Protein AF-A0A357WWI1-F1 (afdb_monomer)

Structure (mmCIF, N/CA/C/O backbone):
data_AF-A0A357WWI1-F1
#
_entry.id   AF-A0A357WWI1-F1
#
loop_
_atom_site.group_PDB
_atom_site.id
_atom_site.type_symbol
_atom_site.label_atom_id
_atom_site.label_alt_id
_atom_site.label_comp_id
_atom_site.label_asym_id
_atom_site.label_entity_id
_atom_site.label_seq_id
_atom_site.pdbx_PDB_ins_code
_atom_site.Cartn_x
_atom_site.Cartn_y
_atom_site.Cartn_z
_atom_site.occupancy
_atom_site.B_iso_or_equiv
_atom_site.auth_seq_id
_atom_site.auth_comp_id
_atom_site.auth_asym_id
_atom_site.auth_atom_id
_atom_site.pdbx_PDB_model_num
ATOM 1 N N . SER A 1 1 ? 8.245 -12.274 -1.306 1.00 55.75 1 SER A N 1
ATOM 2 C CA . SER A 1 1 ? 9.672 -12.570 -1.054 1.00 55.75 1 SER A CA 1
ATOM 3 C C . SER A 1 1 ? 9.913 -13.365 0.232 1.00 55.75 1 SER A C 1
ATOM 5 O O . SER A 1 1 ? 10.847 -14.150 0.252 1.00 55.75 1 SER A O 1
ATOM 7 N N . GLY A 1 2 ? 9.158 -13.189 1.330 1.00 53.59 2 GLY A N 1
ATOM 8 C CA . GLY A 1 2 ? 9.492 -13.864 2.601 1.00 53.59 2 GLY A CA 1
ATOM 9 C C . GLY A 1 2 ? 10.888 -13.497 3.138 1.00 53.59 2 GLY A C 1
ATOM 10 O O . GLY A 1 2 ? 11.465 -14.262 3.903 1.00 53.59 2 GLY A O 1
ATOM 11 N N . GLY A 1 3 ? 11.451 -12.369 2.681 1.00 53.72 3 GLY A N 1
ATOM 12 C CA . GLY A 1 3 ? 12.831 -11.942 2.944 1.00 53.72 3 GLY A CA 1
ATOM 13 C C . GLY A 1 3 ? 13.898 -12.511 1.997 1.00 53.72 3 GLY A C 1
ATOM 14 O O . GLY A 1 3 ? 15.065 -12.172 2.149 1.00 53.72 3 GLY A O 1
ATOM 15 N N . TRP A 1 4 ? 13.532 -13.349 1.024 1.00 42.97 4 TRP A N 1
ATOM 16 C CA . TRP A 1 4 ? 14.470 -13.964 0.081 1.00 42.97 4 TRP A CA 1
ATOM 17 C C . TRP A 1 4 ? 14.538 -13.180 -1.235 1.00 42.97 4 TRP A C 1
ATOM 19 O O . TRP A 1 4 ? 13.503 -12.807 -1.794 1.00 42.97 4 TRP A O 1
ATOM 29 N N . GLY A 1 5 ? 15.758 -12.977 -1.740 1.00 60.72 5 GLY A N 1
ATOM 30 C CA . GLY A 1 5 ? 16.047 -12.249 -2.980 1.00 60.72 5 GLY A CA 1
ATOM 31 C C . GLY A 1 5 ? 16.585 -10.833 -2.750 1.00 60.72 5 GLY A C 1
ATOM 32 O O . GLY A 1 5 ? 16.698 -10.370 -1.619 1.00 60.72 5 GLY A O 1
ATOM 33 N N . ASN A 1 6 ? 16.918 -10.147 -3.844 1.00 73.44 6 ASN A N 1
ATOM 34 C CA . ASN A 1 6 ? 17.515 -8.808 -3.802 1.00 73.44 6 ASN A CA 1
ATOM 35 C C . ASN A 1 6 ? 16.482 -7.669 -3.691 1.00 73.44 6 ASN A C 1
ATOM 37 O O . ASN A 1 6 ? 16.858 -6.530 -3.434 1.00 73.44 6 ASN A O 1
ATOM 41 N N . ASP A 1 7 ? 15.189 -7.983 -3.832 1.00 72.25 7 ASP A N 1
ATOM 42 C CA . ASP A 1 7 ? 14.070 -7.060 -3.614 1.00 72.25 7 ASP A CA 1
ATOM 43 C C . ASP A 1 7 ? 13.162 -7.557 -2.467 1.00 72.25 7 ASP A C 1
ATOM 45 O O . ASP A 1 7 ? 12.038 -8.027 -2.704 1.00 72.25 7 ASP A O 1
ATOM 49 N N . PRO A 1 8 ? 13.648 -7.531 -1.209 1.00 77.56 8 PRO A N 1
ATOM 50 C CA . PRO A 1 8 ? 12.918 -8.038 -0.050 1.00 77.56 8 PRO A CA 1
ATOM 51 C C . PRO A 1 8 ? 11.570 -7.344 0.167 1.00 77.56 8 PRO A C 1
ATOM 53 O O . PRO A 1 8 ? 10.622 -8.026 0.560 1.00 77.56 8 PRO A O 1
ATOM 56 N N . MET A 1 9 ? 11.452 -6.047 -0.131 1.00 80.00 9 MET A N 1
ATOM 57 C CA . MET A 1 9 ? 10.195 -5.296 -0.009 1.00 80.00 9 MET A CA 1
ATOM 58 C C . MET A 1 9 ? 9.284 -5.418 -1.240 1.00 80.00 9 MET A C 1
ATOM 60 O O . MET A 1 9 ? 8.164 -4.922 -1.195 1.00 80.00 9 MET A O 1
ATOM 64 N N . GLN A 1 10 ? 9.730 -6.078 -2.320 1.00 81.19 10 GLN A N 1
ATOM 65 C CA . GLN A 1 10 ? 9.027 -6.099 -3.616 1.00 81.19 10 GLN A CA 1
ATOM 66 C C . GLN A 1 10 ? 8.703 -4.675 -4.109 1.00 81.19 10 GLN A C 1
ATOM 68 O O . GLN A 1 10 ? 7.617 -4.386 -4.604 1.00 81.19 10 GLN A O 1
ATOM 73 N N . ALA A 1 11 ? 9.659 -3.763 -3.926 1.00 82.75 11 ALA A N 1
ATOM 74 C CA . ALA A 1 11 ? 9.511 -2.340 -4.193 1.00 82.75 11 ALA A CA 1
ATOM 75 C C . ALA A 1 11 ? 9.847 -1.962 -5.645 1.00 82.75 11 ALA A C 1
ATOM 77 O O . ALA A 1 11 ? 9.711 -0.796 -6.010 1.00 82.75 11 ALA A O 1
ATOM 78 N N . SER A 1 12 ? 10.269 -2.917 -6.482 1.00 79.81 12 SER A N 1
ATOM 79 C CA . SER A 1 12 ? 10.672 -2.646 -7.871 1.00 79.81 12 SER A CA 1
ATOM 80 C C . SER A 1 12 ? 9.594 -1.909 -8.666 1.00 79.81 12 SER A C 1
ATOM 82 O O . SER A 1 12 ? 9.881 -0.936 -9.358 1.00 79.81 12 SER A O 1
ATOM 84 N N . GLU A 1 13 ? 8.340 -2.328 -8.528 1.00 79.12 13 GLU A N 1
ATOM 85 C CA . GLU A 1 13 ? 7.201 -1.777 -9.274 1.00 79.12 13 GLU A CA 1
ATOM 86 C C . GLU A 1 13 ? 6.639 -0.489 -8.648 1.00 79.12 13 GLU A C 1
ATOM 88 O O . GLU A 1 13 ? 5.742 0.146 -9.201 1.00 79.12 13 GLU A O 1
ATOM 93 N N . CYS A 1 14 ? 7.173 -0.066 -7.499 1.00 80.75 14 CYS A N 1
ATOM 94 C CA . CYS A 1 14 ? 6.751 1.158 -6.837 1.00 80.75 14 CYS A CA 1
ATOM 95 C C . CYS A 1 14 ? 7.253 2.401 -7.590 1.00 80.75 14 CYS A C 1
ATOM 97 O O . CYS A 1 14 ? 8.402 2.459 -8.020 1.00 80.75 14 CYS A O 1
ATOM 99 N N . GLY A 1 15 ? 6.431 3.455 -7.653 1.00 80.56 15 GLY A N 1
ATOM 100 C CA . GLY A 1 15 ? 6.794 4.730 -8.287 1.00 80.56 15 GLY A CA 1
ATOM 101 C C . GLY A 1 15 ? 7.945 5.497 -7.616 1.00 80.56 15 GLY A C 1
ATOM 102 O O . GLY A 1 15 ? 8.433 6.467 -8.188 1.00 80.56 15 GLY A O 1
ATOM 103 N N . TYR A 1 16 ? 8.387 5.080 -6.423 1.00 84.56 16 TYR A N 1
ATOM 104 C CA . TYR A 1 16 ? 9.568 5.635 -5.748 1.00 84.56 16 TYR A CA 1
ATOM 105 C C . TYR A 1 16 ? 10.878 4.934 -6.141 1.00 84.56 16 TYR A C 1
ATOM 107 O O . TYR A 1 16 ? 11.953 5.446 -5.831 1.00 84.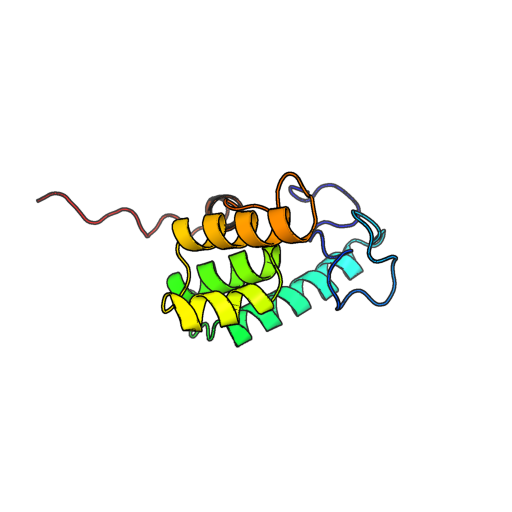56 16 TYR A O 1
ATOM 115 N N . ASN A 1 17 ? 10.812 3.795 -6.843 1.00 88.25 17 ASN A N 1
ATOM 116 C CA . ASN A 1 17 ? 11.989 3.200 -7.460 1.00 88.25 17 ASN A CA 1
ATOM 117 C C . ASN A 1 17 ? 12.382 4.027 -8.693 1.00 88.25 17 ASN A C 1
ATOM 119 O O . ASN A 1 17 ? 11.696 4.014 -9.714 1.00 88.25 17 ASN A O 1
ATOM 123 N N . THR A 1 18 ? 13.496 4.741 -8.571 1.00 89.69 18 THR A N 1
ATOM 124 C CA . THR A 1 18 ? 14.076 5.609 -9.605 1.00 89.69 18 THR A CA 1
ATOM 125 C C . THR A 1 18 ? 15.433 5.115 -10.102 1.00 89.69 18 THR A C 1
ATOM 127 O O . THR A 1 18 ? 15.992 5.706 -11.024 1.00 89.69 18 THR A O 1
ATOM 130 N N . GLN A 1 19 ? 15.978 4.058 -9.490 1.00 87.56 19 GLN A N 1
ATOM 131 C CA . GLN A 1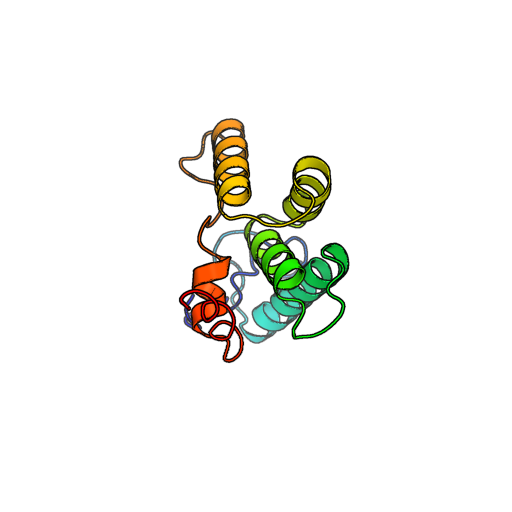 19 ? 17.326 3.557 -9.776 1.00 87.56 19 GLN A CA 1
ATOM 132 C C . GLN A 1 19 ? 17.332 2.247 -10.569 1.00 87.56 19 GLN A C 1
ATOM 134 O O . GLN A 1 19 ? 18.278 1.995 -11.311 1.00 87.56 19 GLN A O 1
ATOM 139 N N . TYR A 1 20 ? 16.285 1.430 -10.446 1.00 89.06 20 TYR A N 1
ATOM 140 C CA . TYR A 1 20 ? 16.184 0.118 -11.087 1.00 89.06 20 TYR A CA 1
ATOM 141 C C . TYR A 1 20 ? 14.959 0.040 -12.005 1.00 89.06 20 TYR A C 1
ATOM 143 O O . TYR A 1 20 ? 14.013 0.807 -11.820 1.00 89.06 20 TYR A O 1
ATOM 151 N N . PRO A 1 21 ? 14.914 -0.899 -12.969 1.00 87.88 21 PRO A N 1
ATOM 152 C CA . PRO A 1 21 ? 13.728 -1.109 -13.793 1.00 87.88 21 PRO A CA 1
ATOM 153 C C . PRO A 1 21 ? 12.473 -1.349 -12.946 1.00 87.88 21 PRO A C 1
ATOM 155 O O . PRO A 1 21 ? 12.494 -2.153 -12.012 1.00 87.88 21 PRO A O 1
ATOM 158 N N . ASN A 1 22 ? 11.364 -0.697 -13.303 1.00 84.19 22 ASN A N 1
ATOM 159 C CA . ASN A 1 22 ? 10.062 -0.908 -12.664 1.00 84.19 22 ASN A CA 1
ATOM 160 C C . ASN A 1 22 ? 9.373 -2.179 -13.180 1.00 84.19 22 ASN A C 1
ATOM 162 O O . ASN A 1 22 ? 8.240 -2.153 -13.654 1.00 84.19 22 ASN A O 1
ATOM 166 N N . THR A 1 23 ? 10.095 -3.292 -13.134 1.00 83.62 23 THR A N 1
ATOM 167 C CA . THR A 1 23 ? 9.608 -4.627 -13.480 1.00 83.62 23 THR A CA 1
ATOM 168 C C . THR A 1 23 ? 9.708 -5.529 -12.255 1.00 83.62 23 THR A C 1
ATOM 170 O O . THR A 1 23 ? 10.557 -5.271 -11.398 1.00 83.62 23 THR A O 1
ATOM 173 N N . PRO A 1 24 ? 8.913 -6.608 -12.168 1.00 81.12 24 PRO A N 1
ATOM 174 C CA . PRO A 1 24 ? 9.001 -7.550 -11.055 1.00 81.12 24 PRO A CA 1
ATOM 175 C C . PRO A 1 24 ? 10.449 -7.995 -10.784 1.00 81.12 24 PRO A C 1
ATOM 177 O O . PRO A 1 24 ? 11.137 -8.459 -11.694 1.00 81.12 24 PRO A O 1
ATOM 180 N N . ASN A 1 25 ? 10.908 -7.853 -9.534 1.00 81.06 25 ASN A N 1
ATOM 181 C CA . ASN A 1 25 ? 12.283 -8.140 -9.082 1.00 81.06 25 ASN A CA 1
ATOM 182 C C . ASN A 1 25 ? 13.403 -7.371 -9.825 1.00 81.06 25 ASN A C 1
ATOM 184 O O . ASN A 1 25 ? 14.517 -7.877 -9.958 1.00 81.06 25 ASN A O 1
ATOM 188 N N . GLY A 1 26 ? 13.120 -6.163 -10.320 1.00 82.62 26 GLY A N 1
ATOM 189 C CA . GLY A 1 26 ? 14.099 -5.298 -10.985 1.00 82.62 26 GLY A CA 1
ATOM 190 C C . GLY A 1 26 ? 15.169 -4.711 -10.054 1.00 82.62 26 GLY A C 1
ATOM 191 O O . GLY A 1 26 ? 16.284 -4.453 -10.508 1.00 82.62 26 GLY A O 1
ATOM 192 N N . ILE A 1 27 ? 14.867 -4.523 -8.764 1.00 86.19 27 ILE A N 1
ATOM 193 C CA . ILE A 1 27 ? 15.836 -4.070 -7.758 1.00 86.19 27 ILE A CA 1
ATOM 194 C C . ILE A 1 27 ? 16.794 -5.214 -7.408 1.00 86.19 27 ILE A C 1
ATOM 196 O O . ILE A 1 27 ? 16.385 -6.272 -6.928 1.00 86.19 27 ILE A O 1
ATOM 200 N N . THR A 1 28 ? 18.091 -4.978 -7.610 1.00 88.06 28 THR A N 1
ATOM 201 C CA . THR A 1 28 ? 19.156 -5.933 -7.261 1.00 88.06 28 THR A CA 1
ATOM 202 C C . THR A 1 28 ? 19.929 -5.559 -5.995 1.00 88.06 28 THR A C 1
ATOM 204 O O . THR A 1 28 ? 20.835 -6.291 -5.607 1.00 88.06 28 THR A O 1
ATOM 207 N N . ASP A 1 29 ? 19.570 -4.449 -5.354 1.00 88.19 29 ASP A N 1
ATOM 208 C CA . ASP A 1 29 ? 20.150 -3.973 -4.100 1.00 88.19 29 ASP A CA 1
ATOM 209 C C . ASP A 1 29 ? 19.105 -4.034 -2.981 1.00 88.19 29 ASP A C 1
ATOM 211 O O . ASP A 1 29 ? 18.102 -3.313 -2.982 1.00 88.19 29 ASP A O 1
ATOM 215 N N . SER A 1 30 ? 19.367 -4.897 -2.002 1.00 86.69 30 SER A N 1
ATOM 216 C CA . SER A 1 30 ? 18.476 -5.114 -0.870 1.00 86.69 30 SER A CA 1
ATOM 217 C C . SER A 1 30 ? 18.330 -3.890 0.033 1.00 86.69 30 SER A C 1
ATOM 219 O O . SER A 1 30 ? 17.243 -3.667 0.560 1.00 86.69 30 SER A O 1
ATOM 221 N N . GLU A 1 31 ? 19.385 -3.092 0.223 1.00 86.56 31 GLU A N 1
ATOM 222 C CA . GLU A 1 31 ? 19.316 -1.881 1.049 1.00 86.56 31 GLU A CA 1
ATOM 223 C C . GLU A 1 31 ? 18.463 -0.819 0.351 1.00 86.56 31 GLU A C 1
ATOM 225 O O . GLU A 1 31 ? 17.579 -0.213 0.962 1.00 86.56 31 GLU A O 1
ATOM 230 N N . TYR A 1 32 ? 18.643 -0.672 -0.963 1.00 88.38 32 TYR A N 1
ATOM 231 C CA . TYR A 1 32 ? 17.786 0.187 -1.771 1.00 88.38 32 TYR A CA 1
ATOM 232 C C . TYR A 1 32 ? 16.315 -0.260 -1.741 1.00 88.38 32 TYR A C 1
ATOM 234 O O . TYR A 1 32 ? 15.431 0.569 -1.519 1.00 88.38 32 TYR A O 1
ATOM 242 N N . SER A 1 33 ? 16.039 -1.563 -1.889 1.00 87.00 33 SER A N 1
ATOM 243 C CA . SER A 1 33 ? 14.682 -2.124 -1.770 1.00 87.00 33 SER A CA 1
ATOM 244 C C . SER A 1 33 ? 14.038 -1.781 -0.423 1.00 87.00 33 SER A C 1
ATOM 246 O O . SER A 1 33 ? 12.883 -1.351 -0.383 1.00 87.00 33 SER A O 1
ATOM 248 N N . VAL A 1 34 ? 14.788 -1.904 0.679 1.00 86.31 34 VAL A N 1
ATOM 249 C CA . VAL A 1 34 ? 14.309 -1.530 2.017 1.00 86.31 34 VAL A CA 1
ATOM 250 C C . VAL A 1 34 ? 13.995 -0.038 2.086 1.00 86.31 34 VAL A C 1
ATOM 252 O O . VAL A 1 34 ? 12.903 0.324 2.517 1.00 86.31 34 VAL A O 1
ATOM 255 N N . ASN A 1 35 ? 14.892 0.827 1.613 1.00 88.81 35 ASN A N 1
ATOM 256 C CA . ASN A 1 35 ? 14.700 2.277 1.660 1.00 88.81 35 ASN A CA 1
ATOM 257 C C . ASN A 1 35 ? 13.467 2.727 0.861 1.00 88.81 35 ASN A C 1
ATOM 259 O O . ASN A 1 35 ? 12.608 3.438 1.389 1.00 88.81 35 ASN A O 1
ATOM 263 N N . VAL A 1 36 ? 13.335 2.264 -0.386 1.00 89.62 36 VAL A N 1
ATOM 264 C CA . VAL A 1 36 ? 12.177 2.574 -1.240 1.00 89.62 36 VAL A CA 1
ATOM 265 C C . VAL A 1 36 ? 10.899 1.975 -0.660 1.00 89.62 36 VAL A C 1
ATOM 267 O O . VAL A 1 36 ? 9.858 2.635 -0.615 1.00 89.62 36 VAL A O 1
ATOM 270 N N . GLY A 1 37 ? 10.966 0.736 -0.173 1.00 89.44 37 GLY A N 1
ATOM 271 C CA . GLY A 1 37 ? 9.833 0.063 0.444 1.00 89.44 37 GLY A CA 1
ATOM 272 C C . GLY A 1 37 ? 9.325 0.797 1.686 1.00 89.44 37 GLY A C 1
ATOM 273 O O . GLY A 1 37 ? 8.120 1.003 1.819 1.00 89.44 37 GLY A O 1
ATOM 274 N N . VAL A 1 38 ? 10.220 1.242 2.570 1.00 90.38 38 VAL A N 1
ATOM 275 C CA . VAL A 1 38 ? 9.868 2.020 3.768 1.00 90.38 38 VAL A CA 1
ATOM 276 C C . VAL A 1 38 ? 9.278 3.375 3.387 1.00 90.38 38 VAL A C 1
ATOM 278 O O . VAL A 1 38 ? 8.267 3.771 3.965 1.00 90.38 38 VAL A O 1
ATOM 281 N N . GLN A 1 39 ? 9.842 4.059 2.388 1.00 91.88 39 GLN A N 1
ATOM 282 C CA . GLN A 1 39 ? 9.281 5.311 1.881 1.00 91.88 39 GLN A CA 1
ATOM 283 C C . GLN A 1 39 ? 7.848 5.115 1.369 1.00 91.88 39 GLN A C 1
ATOM 285 O O . GLN A 1 39 ? 6.950 5.866 1.752 1.00 91.88 39 GLN A O 1
ATOM 290 N N . ASN A 1 40 ? 7.609 4.089 0.550 1.00 91.38 40 ASN A N 1
ATOM 291 C CA . ASN A 1 40 ? 6.274 3.800 0.031 1.00 91.38 40 ASN A CA 1
ATOM 292 C C . ASN A 1 40 ? 5.282 3.462 1.155 1.00 91.38 40 ASN A C 1
ATOM 294 O O . ASN A 1 40 ? 4.159 3.969 1.172 1.00 91.38 40 ASN A O 1
ATOM 298 N N . LEU A 1 41 ? 5.704 2.656 2.135 1.00 92.38 41 LEU A N 1
ATOM 299 C CA . LEU A 1 41 ? 4.876 2.324 3.294 1.00 92.38 41 LEU A CA 1
ATOM 300 C C . LEU A 1 41 ? 4.543 3.567 4.128 1.00 92.38 41 LEU A C 1
ATOM 302 O O . LEU A 1 41 ? 3.391 3.739 4.516 1.00 92.38 41 LEU A O 1
ATOM 306 N N . ALA A 1 42 ? 5.509 4.459 4.362 1.00 92.81 42 ALA A N 1
ATOM 307 C CA . ALA A 1 42 ? 5.283 5.706 5.090 1.00 92.81 42 ALA A CA 1
ATOM 308 C C . ALA A 1 42 ? 4.233 6.593 4.401 1.00 92.81 42 ALA A C 1
ATOM 310 O O . ALA A 1 42 ? 3.359 7.154 5.065 1.00 92.81 42 ALA A O 1
ATOM 311 N N . VAL A 1 43 ? 4.265 6.666 3.068 1.00 94.06 43 VAL A N 1
ATOM 312 C CA . VAL A 1 43 ? 3.254 7.389 2.285 1.00 94.06 43 VAL A CA 1
ATOM 313 C C . VAL A 1 43 ? 1.880 6.735 2.426 1.00 94.06 43 VAL A C 1
ATOM 315 O O . VAL A 1 43 ? 0.898 7.441 2.652 1.00 94.06 43 VAL A O 1
ATOM 318 N N . CYS A 1 44 ? 1.800 5.403 2.363 1.00 94.88 44 CYS A N 1
ATOM 319 C CA . CYS A 1 44 ? 0.542 4.677 2.555 1.00 94.88 44 CYS A CA 1
ATOM 320 C C . CYS A 1 44 ? -0.047 4.913 3.957 1.00 94.88 44 CYS A C 1
ATOM 322 O O . CYS A 1 44 ? -1.242 5.169 4.086 1.00 94.88 44 CYS A O 1
ATOM 324 N N . LEU A 1 45 ? 0.785 4.865 5.005 1.00 95.38 45 LEU A N 1
ATOM 325 C CA . LEU A 1 45 ? 0.374 5.119 6.392 1.00 95.38 45 LEU A CA 1
ATOM 326 C C . LEU A 1 45 ? -0.157 6.546 6.572 1.00 95.38 45 LEU A C 1
ATOM 328 O O . LEU A 1 45 ? -1.186 6.744 7.216 1.00 95.38 45 LEU A O 1
ATOM 332 N N . SER A 1 46 ? 0.512 7.530 5.964 1.00 95.69 46 SER A N 1
ATOM 333 C CA . SER A 1 46 ? 0.066 8.924 5.986 1.00 95.69 46 SER A CA 1
ATOM 334 C C . SER A 1 46 ? -1.251 9.116 5.228 1.00 95.69 46 SER A C 1
ATOM 336 O O . SER A 1 46 ? -2.159 9.755 5.753 1.00 95.69 46 SER A O 1
ATOM 338 N N . ALA A 1 47 ? -1.396 8.527 4.038 1.00 95.38 47 ALA A N 1
ATOM 339 C CA . ALA A 1 47 ? -2.617 8.618 3.233 1.00 95.38 47 ALA A CA 1
ATOM 340 C C . ALA A 1 47 ? -3.822 7.919 3.889 1.00 95.38 47 ALA A C 1
ATOM 342 O O . ALA A 1 47 ? -4.965 8.361 3.741 1.00 95.38 47 ALA A O 1
ATOM 343 N N . ALA A 1 48 ? -3.569 6.835 4.624 1.00 96.38 48 ALA A N 1
ATOM 344 C CA . ALA A 1 48 ? -4.570 6.145 5.428 1.00 96.38 48 ALA A CA 1
ATOM 345 C C . ALA A 1 48 ? -4.872 6.854 6.759 1.00 96.38 48 ALA A C 1
ATOM 347 O O . ALA A 1 48 ? -5.768 6.415 7.465 1.00 96.38 48 ALA A O 1
ATOM 348 N N . GLU A 1 49 ? -4.166 7.944 7.089 1.00 96.69 49 GLU A N 1
ATOM 349 C CA . GLU A 1 49 ? -4.341 8.719 8.326 1.00 96.69 49 GLU A CA 1
ATOM 350 C C . GLU A 1 49 ? -4.147 7.883 9.603 1.00 96.69 49 GLU A C 1
ATOM 352 O O . GLU A 1 49 ? -4.827 8.102 10.604 1.00 96.69 49 GLU A O 1
ATOM 357 N N . VAL A 1 50 ? -3.189 6.948 9.594 1.00 96.06 50 VAL A N 1
ATOM 358 C CA . VAL A 1 50 ? -2.853 6.139 10.778 1.00 96.06 50 VAL A CA 1
ATOM 359 C C . VAL A 1 50 ? -2.409 7.044 11.923 1.00 96.06 50 VAL A C 1
ATOM 361 O O . VAL A 1 50 ? -1.421 7.767 11.806 1.00 96.06 50 VAL A O 1
ATOM 364 N N . GLN A 1 51 ? -3.119 6.985 13.049 1.00 92.50 51 GLN A N 1
ATOM 365 C CA . GLN A 1 51 ? -2.853 7.880 14.180 1.00 92.50 51 GLN A CA 1
ATOM 366 C C . GLN A 1 51 ? -1.790 7.3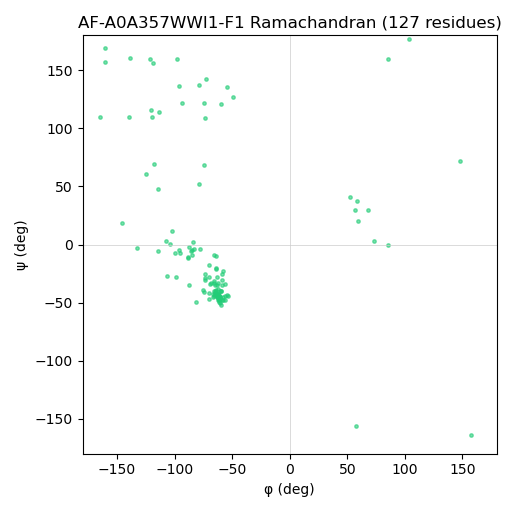39 15.136 1.00 92.50 51 GLN A C 1
ATOM 368 O O . GLN A 1 51 ? -1.045 8.101 15.751 1.00 92.50 51 GLN A O 1
ATOM 373 N N . ASN A 1 52 ? -1.742 6.021 15.317 1.00 91.12 52 ASN A N 1
ATOM 374 C CA . ASN A 1 52 ? -0.848 5.372 16.268 1.00 91.12 52 ASN A CA 1
ATOM 375 C C . ASN A 1 52 ? -0.655 3.880 15.920 1.00 91.12 52 ASN A C 1
ATOM 377 O O . ASN A 1 52 ? -1.395 3.340 15.100 1.00 91.12 52 ASN A O 1
ATOM 381 N N . PRO A 1 53 ? 0.307 3.180 16.551 1.00 86.12 53 PRO A N 1
ATOM 382 C CA . PRO A 1 53 ? 0.621 1.785 16.221 1.00 86.12 53 PRO A CA 1
ATOM 383 C C . PRO A 1 53 ? -0.478 0.754 16.525 1.00 86.12 53 PRO A C 1
ATOM 385 O O . PRO A 1 53 ? -0.320 -0.404 16.148 1.00 86.12 53 PRO A O 1
ATOM 388 N N . VAL A 1 54 ? -1.559 1.135 17.218 1.00 87.12 54 VAL A N 1
ATOM 389 C CA . VAL A 1 54 ? -2.697 0.245 17.514 1.00 87.12 54 VAL A CA 1
ATOM 390 C C . VAL A 1 54 ? -3.950 0.587 16.701 1.00 87.12 54 VAL A C 1
ATOM 392 O O . VAL A 1 54 ? -4.974 -0.076 16.852 1.00 87.12 54 VAL A O 1
ATOM 395 N N . ASP A 1 55 ? -3.866 1.574 15.805 1.00 93.00 55 ASP A N 1
ATOM 396 C CA . ASP A 1 55 ? -4.908 1.949 14.845 1.00 93.00 55 ASP A CA 1
ATOM 397 C C . ASP A 1 55 ? -4.985 0.920 13.705 1.00 93.00 55 ASP A C 1
ATOM 399 O O . ASP A 1 55 ? -4.590 1.148 12.559 1.00 93.00 55 ASP A O 1
ATOM 403 N N . MET A 1 56 ? -5.433 -0.285 14.060 1.00 91.38 56 MET A N 1
ATOM 404 C CA . MET A 1 56 ? -5.394 -1.440 13.171 1.00 91.38 56 MET A CA 1
ATOM 405 C C . MET A 1 56 ? -6.259 -1.262 11.926 1.00 91.38 56 MET A C 1
ATOM 407 O O . MET A 1 56 ? -5.940 -1.854 10.898 1.00 91.38 56 MET A O 1
ATOM 411 N N . ASP A 1 57 ? -7.324 -0.468 11.981 1.00 94.12 57 ASP A N 1
ATOM 412 C CA . ASP A 1 57 ? -8.209 -0.268 10.834 1.00 94.12 57 ASP A CA 1
ATOM 413 C C . ASP A 1 57 ? -7.514 0.550 9.740 1.00 94.12 57 ASP A C 1
ATOM 415 O O . ASP A 1 57 ? -7.459 0.114 8.583 1.00 94.12 57 ASP A O 1
ATOM 419 N N . ASN A 1 58 ? -6.861 1.656 10.109 1.00 96.31 58 ASN A N 1
ATOM 420 C CA . ASN A 1 58 ? -6.084 2.452 9.159 1.00 96.31 58 ASN A CA 1
ATOM 421 C C . ASN A 1 58 ? -4.767 1.764 8.770 1.00 96.31 58 ASN A C 1
ATOM 423 O O . ASN A 1 58 ? -4.326 1.886 7.626 1.00 96.31 58 ASN A O 1
ATOM 427 N N . ILE A 1 59 ? -4.156 0.974 9.663 1.00 95.38 59 ILE A N 1
ATOM 428 C CA . ILE A 1 59 ? -2.977 0.161 9.317 1.00 95.38 59 ILE A CA 1
ATOM 429 C C . ILE A 1 59 ? -3.336 -0.865 8.236 1.00 95.38 59 ILE A C 1
ATOM 431 O O . ILE A 1 59 ? -2.611 -0.986 7.251 1.00 95.38 59 ILE A O 1
ATOM 435 N N . LYS A 1 60 ? -4.464 -1.579 8.358 1.00 95.62 60 LYS A N 1
ATOM 436 C CA . LYS A 1 60 ? -4.918 -2.527 7.322 1.00 95.62 60 LYS A CA 1
ATOM 437 C C . LYS A 1 60 ? -5.172 -1.819 5.987 1.00 95.62 60 LYS A C 1
ATOM 439 O O . LYS A 1 60 ? -4.789 -2.340 4.941 1.00 95.62 60 LYS A O 1
ATOM 444 N N . LEU A 1 61 ? -5.755 -0.619 6.022 1.00 97.12 61 LEU A N 1
ATOM 445 C CA . LEU A 1 61 ? -5.950 0.214 4.835 1.00 97.12 61 LEU A CA 1
ATOM 446 C C . LEU A 1 61 ? -4.625 0.602 4.170 1.00 97.12 61 LEU A C 1
ATOM 448 O O . LEU A 1 61 ? -4.487 0.433 2.959 1.00 97.12 61 LEU A O 1
ATOM 452 N N . ALA A 1 62 ? -3.647 1.062 4.949 1.00 96.19 62 ALA A N 1
ATOM 453 C CA . ALA A 1 62 ? -2.315 1.394 4.454 1.00 96.19 62 ALA A CA 1
ATOM 454 C C . ALA A 1 62 ? -1.606 0.176 3.851 1.00 96.19 62 ALA A C 1
ATOM 456 O O . ALA A 1 62 ? -1.016 0.277 2.779 1.00 96.19 62 ALA A O 1
ATOM 457 N N . LEU A 1 63 ? -1.691 -0.986 4.505 1.00 95.00 63 LEU A N 1
ATOM 458 C CA . LEU A 1 63 ? -1.084 -2.225 4.018 1.00 95.00 63 LEU A CA 1
ATOM 459 C C . LEU A 1 63 ? -1.687 -2.665 2.684 1.00 95.00 63 LEU A C 1
ATOM 461 O O . LEU A 1 63 ? -0.948 -2.989 1.758 1.00 95.00 63 LEU A O 1
ATOM 465 N N . GLN A 1 64 ? -3.012 -2.637 2.543 1.00 95.94 64 GLN A N 1
ATOM 466 C CA . GLN A 1 64 ? -3.625 -2.967 1.258 1.00 95.94 64 GLN A CA 1
ATOM 467 C C . GLN A 1 64 ? -3.328 -1.895 0.194 1.00 95.94 64 GLN A C 1
ATOM 469 O O . GLN A 1 64 ? -3.131 -2.221 -0.974 1.00 95.94 64 GLN A O 1
ATOM 474 N N . GLY A 1 65 ? -3.217 -0.626 0.596 1.00 94.56 65 GLY A N 1
ATOM 475 C CA . GLY A 1 65 ? -2.742 0.463 -0.258 1.00 94.56 65 GLY A CA 1
ATOM 476 C C . GLY A 1 65 ? -1.299 0.282 -0.730 1.00 94.56 65 GLY A C 1
ATOM 477 O O . GLY A 1 65 ? -0.989 0.617 -1.865 1.00 94.56 65 GLY A O 1
ATOM 478 N N . TYR A 1 66 ? -0.431 -0.324 0.078 1.00 92.38 66 TYR A N 1
ATOM 479 C CA . TYR A 1 66 ? 0.917 -0.695 -0.351 1.00 92.38 66 TYR A CA 1
ATOM 480 C C . TYR A 1 66 ? 0.881 -1.744 -1.470 1.00 92.38 66 TYR A C 1
ATOM 482 O O . TYR A 1 66 ? 1.652 -1.659 -2.420 1.00 92.38 66 TYR A O 1
ATOM 490 N N . ASN A 1 67 ? -0.040 -2.708 -1.376 1.00 92.19 67 ASN A N 1
ATOM 491 C CA . ASN A 1 67 ? -0.191 -3.786 -2.352 1.00 92.19 67 ASN A CA 1
ATOM 492 C C . ASN A 1 67 ? -0.833 -3.341 -3.678 1.00 92.19 67 ASN A C 1
ATOM 494 O O . ASN A 1 67 ? -0.403 -3.776 -4.741 1.00 92.19 67 ASN A O 1
ATOM 498 N N . TYR A 1 68 ? -1.856 -2.487 -3.623 1.00 91.12 68 TYR A N 1
ATOM 499 C CA . TYR A 1 68 ? -2.598 -2.020 -4.804 1.00 91.12 68 TYR A CA 1
ATOM 500 C C . TYR A 1 68 ? -2.183 -0.633 -5.306 1.00 91.12 68 TYR A C 1
ATOM 502 O O . TYR A 1 68 ? -2.657 -0.180 -6.345 1.00 91.12 68 TYR A O 1
ATOM 510 N N . GLY A 1 69 ? -1.333 0.067 -4.561 1.00 89.69 69 GLY A N 1
ATOM 511 C CA . GLY A 1 69 ? -1.037 1.481 -4.754 1.00 89.69 69 GLY A CA 1
ATOM 512 C C . GLY A 1 69 ? -2.032 2.416 -4.051 1.00 89.69 69 GLY A C 1
ATOM 513 O O . GLY A 1 69 ? -3.179 2.071 -3.750 1.00 89.69 69 GLY A O 1
ATOM 514 N N . ASN A 1 70 ? -1.598 3.663 -3.833 1.00 87.38 70 ASN A N 1
ATOM 515 C CA . ASN A 1 70 ? -2.337 4.680 -3.067 1.00 87.38 70 ASN A CA 1
ATOM 516 C C . ASN A 1 70 ? -3.743 4.999 -3.604 1.00 87.38 70 ASN A C 1
ATOM 518 O O . ASN A 1 70 ? -4.596 5.447 -2.839 1.0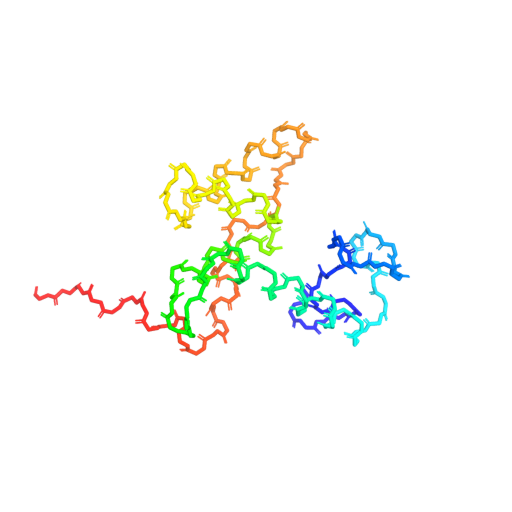0 87.38 70 ASN A O 1
ATOM 522 N N . GLY A 1 71 ? -4.018 4.747 -4.890 1.00 91.19 71 GLY A N 1
ATOM 523 C CA . GLY A 1 71 ? -5.355 4.935 -5.466 1.00 91.19 71 GLY A CA 1
ATOM 524 C C . GLY A 1 71 ? -6.432 4.100 -4.764 1.00 91.19 71 GLY A C 1
ATOM 525 O O . GLY A 1 71 ? -7.573 4.549 -4.638 1.00 91.19 71 GLY A O 1
ATOM 526 N N . TYR A 1 72 ? -6.061 2.930 -4.234 1.00 96.06 72 TYR A N 1
ATOM 527 C CA . TYR A 1 72 ? -6.950 2.108 -3.419 1.00 96.06 72 TYR A CA 1
ATOM 528 C C . TYR A 1 72 ? -7.359 2.802 -2.115 1.00 96.06 72 TYR A C 1
ATOM 530 O O . TYR A 1 72 ? -8.525 2.736 -1.740 1.00 96.06 72 TYR A O 1
ATOM 538 N N . ILE A 1 73 ? -6.433 3.496 -1.441 1.00 96.44 73 ILE A N 1
ATOM 539 C CA . ILE A 1 73 ? -6.694 4.143 -0.145 1.00 96.44 73 ILE A CA 1
ATOM 540 C C . ILE A 1 73 ? -7.817 5.171 -0.293 1.00 96.44 73 ILE A C 1
ATOM 542 O O . ILE A 1 73 ? -8.816 5.116 0.426 1.00 96.44 73 ILE A O 1
ATOM 546 N N . SER A 1 74 ? -7.690 6.074 -1.268 1.00 96.00 74 SER A N 1
ATOM 547 C CA . SER A 1 74 ? -8.718 7.080 -1.547 1.00 96.00 74 SER A CA 1
ATOM 548 C C . SER A 1 74 ? -10.040 6.433 -1.960 1.00 96.00 74 SER A C 1
ATOM 550 O O . SER A 1 74 ? -11.091 6.804 -1.443 1.00 96.00 74 SER A O 1
ATOM 552 N N . TRP A 1 75 ? -9.996 5.431 -2.844 1.00 97.31 75 TRP A N 1
ATOM 553 C CA . TRP A 1 75 ? -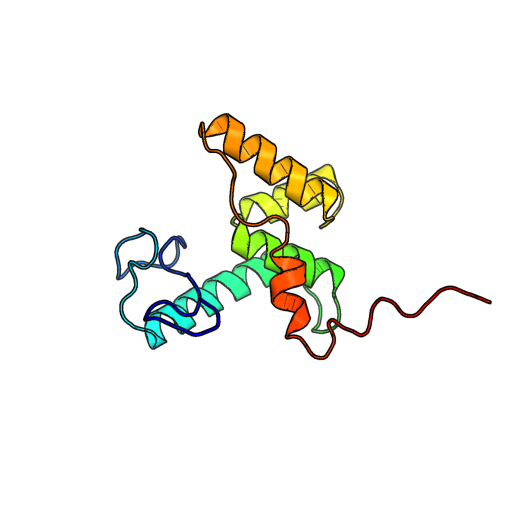11.194 4.725 -3.293 1.00 97.31 75 TRP A CA 1
ATOM 554 C C . TRP A 1 75 ? -11.936 4.039 -2.135 1.00 97.31 75 TRP A C 1
ATOM 556 O O . TRP A 1 75 ? -13.153 4.189 -2.014 1.00 97.31 75 TRP A O 1
ATOM 566 N N . ALA A 1 76 ? -11.220 3.344 -1.253 1.00 97.44 76 ALA A N 1
ATOM 567 C CA . ALA A 1 76 ? -11.797 2.631 -0.121 1.00 97.44 76 ALA A CA 1
ATOM 568 C C . ALA A 1 76 ? -12.411 3.597 0.906 1.00 97.44 76 ALA A C 1
ATOM 570 O O . ALA A 1 76 ? -13.536 3.372 1.356 1.00 97.44 76 ALA A O 1
ATOM 571 N N . LYS A 1 77 ? -11.736 4.716 1.214 1.00 96.81 77 LYS A N 1
ATOM 572 C CA . LYS A 1 77 ? -12.284 5.766 2.091 1.00 96.81 77 LYS A CA 1
ATOM 573 C C . LYS A 1 77 ? -13.559 6.377 1.516 1.00 96.81 77 LYS A C 1
ATOM 575 O O . LYS A 1 77 ? -14.554 6.474 2.225 1.00 96.81 77 LYS A O 1
ATOM 580 N N . SER A 1 78 ? -13.557 6.748 0.236 1.00 96.56 78 SER A N 1
ATOM 581 C CA . SER A 1 78 ? -14.706 7.416 -0.386 1.00 96.56 78 SER A CA 1
ATOM 582 C C . SER A 1 78 ? -15.927 6.512 -0.563 1.00 96.56 78 SER A C 1
ATOM 584 O O . SER A 1 78 ? -17.045 7.007 -0.474 1.00 96.56 78 SER A O 1
ATOM 586 N N . ASN A 1 79 ? -15.737 5.214 -0.820 1.00 96.69 79 ASN A N 1
ATOM 587 C CA . ASN A 1 79 ? -16.850 4.301 -1.112 1.00 96.69 79 ASN A CA 1
ATOM 588 C C . ASN A 1 79 ? -17.302 3.473 0.102 1.00 96.69 79 ASN A C 1
ATOM 590 O O . ASN A 1 79 ? -18.465 3.087 0.169 1.00 96.69 79 ASN A O 1
ATOM 594 N N . TYR A 1 80 ? -16.404 3.199 1.056 1.00 96.56 80 TYR A N 1
ATOM 595 C CA . TYR A 1 80 ? -16.652 2.260 2.163 1.00 96.56 80 TYR A CA 1
ATOM 596 C C . TYR A 1 80 ? -16.250 2.807 3.538 1.00 96.56 80 TYR A C 1
ATOM 598 O O . TYR A 1 80 ? -16.424 2.116 4.537 1.00 96.56 80 TYR A O 1
ATOM 606 N N . GLY A 1 81 ? -15.679 4.014 3.612 1.00 95.50 81 GLY A N 1
ATOM 607 C CA . GLY A 1 81 ? -15.166 4.584 4.860 1.00 95.50 81 GLY A CA 1
ATOM 608 C C . GLY A 1 81 ? -13.861 3.956 5.363 1.00 95.50 81 GLY A C 1
A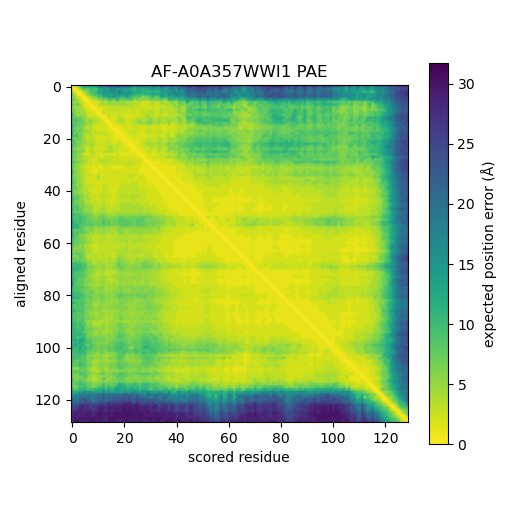TOM 609 O O . GLY A 1 81 ? -13.381 4.355 6.417 1.00 95.50 81 GLY A O 1
ATOM 610 N N . GLY A 1 82 ? -13.260 3.010 4.631 1.00 95.62 82 GLY A N 1
ATOM 611 C CA . GLY A 1 82 ? -12.026 2.341 5.047 1.00 95.62 82 GLY A CA 1
ATOM 612 C C . GLY A 1 82 ? -11.813 0.972 4.401 1.00 95.62 82 GLY A C 1
ATOM 613 O O . GLY A 1 82 ? -12.432 0.625 3.394 1.00 95.62 82 GLY A O 1
ATOM 614 N N . TYR A 1 83 ? -10.900 0.189 4.974 1.00 96.75 83 TYR A N 1
ATOM 615 C CA . TYR A 1 83 ? -10.560 -1.147 4.483 1.00 96.75 83 TYR A CA 1
ATOM 616 C C . TYR A 1 83 ? -11.584 -2.205 4.905 1.00 96.75 83 TYR A C 1
ATOM 618 O O . TYR A 1 83 ? -11.953 -2.299 6.073 1.00 96.75 83 TYR A O 1
ATOM 626 N N . THR A 1 84 ? -11.943 -3.087 3.971 1.00 95.69 84 THR A N 1
ATOM 627 C CA . THR A 1 84 ? -12.557 -4.387 4.263 1.00 95.69 84 THR A CA 1
ATOM 628 C C . THR A 1 84 ? -11.952 -5.451 3.345 1.00 95.69 84 THR A C 1
ATOM 630 O O . THR A 1 84 ? -11.414 -5.148 2.286 1.00 95.69 84 THR A O 1
ATOM 633 N N . TYR A 1 85 ? -12.060 -6.732 3.697 1.00 94.12 85 TYR A N 1
ATOM 634 C CA . TYR A 1 85 ? -11.659 -7.779 2.748 1.00 94.12 85 TYR A CA 1
ATOM 635 C C . TYR A 1 85 ? -12.522 -7.747 1.471 1.00 94.12 85 TYR A C 1
ATOM 637 O O . TYR A 1 85 ? -12.017 -7.901 0.363 1.00 94.12 85 TYR A O 1
ATOM 645 N N . ALA A 1 86 ? -13.824 -7.478 1.613 1.00 96.00 86 ALA A N 1
ATOM 646 C CA . ALA A 1 86 ? -14.755 -7.441 0.489 1.00 96.00 86 ALA A CA 1
ATOM 647 C C . ALA A 1 86 ? -14.396 -6.353 -0.537 1.00 96.00 86 ALA A C 1
ATOM 649 O O . ALA A 1 86 ? -14.365 -6.632 -1.735 1.00 96.00 86 ALA A O 1
ATOM 650 N N . ASN A 1 87 ? -14.066 -5.136 -0.087 1.00 96.75 87 ASN A N 1
ATOM 651 C CA . ASN A 1 87 ? -13.688 -4.069 -1.013 1.00 96.75 87 ASN A CA 1
ATOM 652 C C . ASN 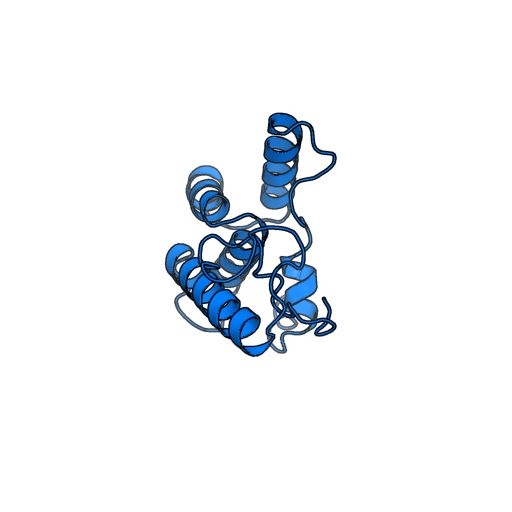A 1 87 ? -12.283 -4.271 -1.613 1.00 96.75 87 ASN A C 1
ATOM 654 O O . ASN A 1 87 ? -12.056 -3.858 -2.749 1.00 96.75 87 ASN A O 1
ATOM 658 N N . ALA A 1 88 ? -11.380 -4.990 -0.935 1.00 95.62 88 ALA A N 1
ATOM 659 C CA . ALA A 1 88 ? -10.108 -5.415 -1.518 1.00 95.62 88 ALA A CA 1
ATOM 660 C C . ALA A 1 88 ? -10.300 -6.411 -2.680 1.00 95.62 88 ALA A C 1
ATOM 662 O O . ALA A 1 88 ? -9.611 -6.305 -3.698 1.00 95.62 88 ALA A O 1
ATOM 663 N N . VAL A 1 89 ? -11.250 -7.348 -2.557 1.00 95.81 89 VAL A N 1
ATOM 664 C CA . VAL A 1 89 ? -11.638 -8.276 -3.638 1.00 95.81 89 VAL A CA 1
ATOM 665 C C . VAL A 1 89 ? -12.308 -7.530 -4.790 1.00 95.81 89 VAL A C 1
ATOM 667 O O . VAL A 1 89 ? -11.963 -7.748 -5.954 1.00 95.81 89 VAL A O 1
ATOM 670 N N . GLU A 1 90 ? -13.231 -6.619 -4.480 1.00 96.31 90 GLU A N 1
ATOM 671 C CA . GLU A 1 90 ? -13.917 -5.818 -5.495 1.00 96.31 90 GLU A CA 1
ATOM 672 C C . GLU A 1 90 ? -12.926 -4.974 -6.305 1.00 96.31 90 GLU A C 1
ATOM 674 O O . GLU A 1 90 ? -12.976 -4.965 -7.536 1.00 96.31 90 GLU A O 1
ATOM 679 N N . PHE A 1 91 ? -11.996 -4.296 -5.628 1.00 95.38 91 PHE A N 1
ATOM 680 C CA . PHE A 1 91 ? -10.990 -3.476 -6.291 1.00 95.38 91 PHE A CA 1
ATOM 681 C C . PHE A 1 91 ? -10.078 -4.315 -7.190 1.00 95.38 91 PHE A C 1
ATOM 683 O O . PHE A 1 91 ? -9.853 -3.941 -8.341 1.00 95.38 91 PHE A O 1
ATOM 690 N N . SER A 1 92 ? -9.608 -5.469 -6.698 1.00 94.94 92 SER A N 1
ATOM 691 C CA . SER A 1 92 ? -8.794 -6.400 -7.489 1.00 94.94 92 SER A CA 1
ATOM 692 C C . SER A 1 92 ? -9.509 -6.822 -8.768 1.00 94.94 92 SER A C 1
ATOM 694 O O . SER A 1 92 ? -8.946 -6.721 -9.855 1.00 94.94 92 SER A O 1
ATOM 696 N N . THR A 1 93 ? -10.780 -7.215 -8.644 1.00 94.69 93 THR A N 1
ATOM 697 C CA . THR A 1 93 ? -11.610 -7.665 -9.768 1.00 94.69 93 THR A CA 1
ATOM 698 C C . THR A 1 93 ? -11.765 -6.554 -10.805 1.00 94.69 93 THR A C 1
ATOM 700 O O . THR A 1 93 ? -11.441 -6.749 -11.973 1.00 94.69 93 THR A O 1
ATOM 703 N N . LYS A 1 94 ? -12.153 -5.346 -10.371 1.00 94.19 94 LYS A N 1
ATOM 704 C CA . LYS A 1 94 ? -12.332 -4.187 -11.261 1.00 94.19 94 LYS A CA 1
ATOM 705 C C . LYS A 1 94 ? -11.052 -3.808 -12.003 1.00 94.19 94 LYS A C 1
ATOM 707 O O . LYS A 1 94 ? -11.106 -3.430 -13.172 1.00 94.19 94 LYS A O 1
ATOM 712 N N . GLN A 1 95 ? -9.905 -3.864 -11.334 1.00 94.19 95 GLN A N 1
ATOM 713 C CA . GLN A 1 95 ? -8.624 -3.514 -11.947 1.00 94.19 95 GLN A CA 1
ATOM 714 C C . GLN A 1 95 ? -8.122 -4.615 -12.887 1.00 94.19 95 GLN A C 1
ATOM 716 O O . GLN A 1 95 ? -7.633 -4.300 -13.970 1.00 94.19 95 GLN A O 1
ATOM 721 N N . ALA A 1 96 ? -8.303 -5.886 -12.522 1.00 92.31 96 ALA A N 1
ATOM 722 C CA . ALA A 1 96 ? -7.979 -7.025 -13.373 1.00 92.31 96 ALA A CA 1
ATOM 723 C C . ALA A 1 96 ? -8.800 -7.005 -14.674 1.00 92.31 96 ALA A C 1
ATOM 725 O O . ALA A 1 96 ? -8.225 -7.083 -15.757 1.00 92.31 96 ALA A O 1
ATOM 726 N N . GLU A 1 97 ? -10.115 -6.781 -14.585 1.00 93.81 97 GLU A N 1
ATOM 727 C CA . GLU A 1 97 ? -11.003 -6.646 -15.748 1.00 93.81 97 GLU A CA 1
ATOM 728 C C . GLU A 1 97 ? -10.574 -5.506 -16.680 1.00 93.81 97 GLU A C 1
ATOM 730 O O . GLU A 1 97 ? -10.506 -5.685 -17.895 1.00 93.81 97 GLU A O 1
ATOM 735 N N . ARG A 1 98 ? -10.233 -4.338 -16.120 1.00 91.94 98 ARG A N 1
ATOM 736 C CA . ARG A 1 98 ? -9.781 -3.170 -16.898 1.00 91.94 98 ARG 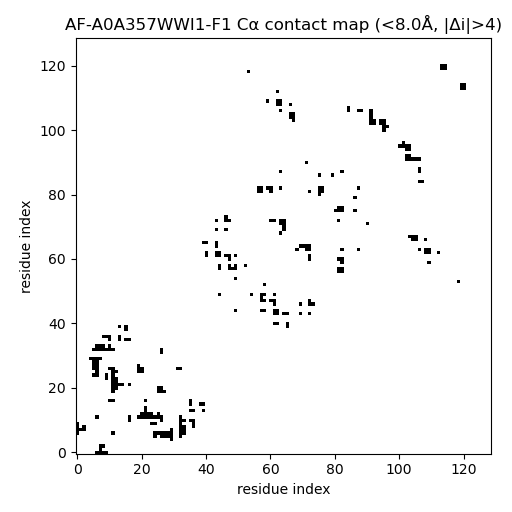A CA 1
ATOM 737 C C . ARG A 1 98 ? -8.482 -3.415 -17.658 1.00 91.94 98 ARG A C 1
ATOM 739 O O . ARG A 1 98 ? -8.300 -2.849 -18.732 1.00 91.94 98 ARG A O 1
ATOM 746 N N . LEU A 1 99 ? -7.577 -4.204 -17.085 1.00 90.75 99 LEU A N 1
ATOM 747 C CA . LEU A 1 99 ? -6.256 -4.485 -17.651 1.00 90.75 99 LEU A CA 1
ATOM 748 C C . LEU A 1 99 ? -6.219 -5.783 -18.471 1.00 90.75 99 LEU A C 1
ATOM 750 O O . LEU A 1 99 ? -5.209 -6.069 -19.112 1.00 90.75 99 LEU A O 1
ATOM 754 N N . GLY A 1 100 ? -7.301 -6.568 -18.462 1.00 91.62 100 GLY A N 1
ATOM 755 C CA . GLY A 1 100 ? -7.335 -7.899 -19.066 1.00 91.62 100 GLY A CA 1
ATOM 756 C C . GLY A 1 100 ? -6.446 -8.913 -18.335 1.00 91.62 100 GLY A C 1
ATOM 757 O O . GLY A 1 100 ? -5.893 -9.811 -18.967 1.00 91.62 100 GLY A O 1
ATOM 758 N N . TRP A 1 101 ? -6.258 -8.751 -17.024 1.00 90.81 101 TRP A N 1
ATOM 759 C CA . TRP A 1 101 ? -5.443 -9.631 -16.180 1.00 90.81 101 TRP A CA 1
ATOM 760 C C . TRP A 1 101 ? -6.309 -10.653 -15.437 1.00 90.81 101 TRP A C 1
ATOM 762 O O . TRP A 1 101 ? -7.505 -10.451 -15.248 1.00 90.81 101 TRP A O 1
ATOM 772 N N . SER A 1 102 ? -5.702 -11.753 -14.978 1.00 85.94 102 SER A N 1
ATOM 773 C CA . SER A 1 102 ? -6.398 -12.762 -14.163 1.00 85.94 102 SER A CA 1
ATOM 774 C C . SER A 1 102 ? -6.668 -12.294 -12.731 1.00 85.94 102 SER A C 1
ATOM 776 O O . SER A 1 102 ? -7.626 -12.738 -12.108 1.00 85.94 102 SER A O 1
ATOM 778 N N . SER A 1 103 ? -5.816 -11.417 -12.199 1.00 85.25 103 SER A N 1
ATOM 779 C CA . SER A 1 103 ? -5.950 -10.809 -10.875 1.00 85.25 103 SER A CA 1
ATOM 780 C C . SER A 1 103 ? -5.107 -9.537 -10.794 1.00 85.25 103 SER A C 1
ATOM 782 O O . SER A 1 103 ? -4.129 -9.387 -11.529 1.00 85.25 103 SER A O 1
ATOM 784 N N . TYR A 1 104 ? -5.457 -8.632 -9.882 1.00 87.88 104 TYR A N 1
ATOM 785 C CA . TYR A 1 104 ? -4.680 -7.427 -9.602 1.00 87.88 104 TYR A CA 1
ATOM 786 C C . TYR A 1 104 ? -4.244 -7.432 -8.136 1.00 87.88 104 TYR A C 1
ATOM 788 O O . TYR A 1 104 ? -5.098 -7.391 -7.252 1.00 87.88 104 TYR A O 1
ATOM 796 N N . GLY A 1 105 ? -2.933 -7.507 -7.893 1.00 87.75 105 GLY A N 1
ATOM 797 C CA . GLY A 1 105 ? -2.334 -7.619 -6.558 1.00 87.75 105 GLY A CA 1
ATOM 798 C C . GLY A 1 105 ? -2.809 -8.839 -5.750 1.00 87.75 105 GLY A C 1
ATOM 799 O O . GLY A 1 105 ? -3.240 -9.846 -6.312 1.00 87.75 105 GLY A O 1
ATOM 800 N N . ASP A 1 106 ? -2.710 -8.746 -4.423 1.00 89.81 106 ASP A N 1
ATOM 801 C CA . ASP A 1 106 ? -3.047 -9.797 -3.459 1.00 89.81 106 ASP A CA 1
ATOM 802 C C . ASP A 1 106 ? -4.169 -9.331 -2.514 1.00 89.81 106 ASP A C 1
ATOM 804 O O . ASP A 1 106 ? -3.975 -8.494 -1.629 1.00 89.81 106 ASP A O 1
ATOM 808 N N . THR A 1 107 ? -5.357 -9.916 -2.670 1.00 89.88 107 THR A N 1
ATOM 809 C CA . THR A 1 107 ? -6.527 -9.625 -1.817 1.00 89.88 107 THR A CA 1
ATOM 810 C C . THR A 1 107 ? -6.330 -10.028 -0.352 1.00 89.88 107 THR A C 1
ATOM 812 O O . THR A 1 107 ? -7.025 -9.516 0.523 1.00 89.88 107 THR A O 1
ATOM 815 N N . GLN A 1 108 ? -5.386 -10.930 -0.070 1.00 88.75 108 GLN A N 1
ATOM 816 C CA . GLN A 1 108 ? -5.065 -11.434 1.265 1.00 88.75 108 GLN A CA 1
ATOM 817 C C . GLN A 1 108 ? -3.799 -10.795 1.850 1.00 88.75 108 GLN A C 1
ATOM 819 O O . GLN A 1 108 ? -3.319 -11.227 2.904 1.00 88.75 108 GLN A O 1
ATOM 824 N N . TYR A 1 109 ? -3.287 -9.730 1.227 1.00 88.12 109 TYR A N 1
ATOM 825 C CA . TYR A 1 109 ? -2.038 -9.086 1.627 1.00 88.12 109 TYR A CA 1
ATOM 826 C C . TYR A 1 109 ? -2.025 -8.686 3.106 1.00 88.12 109 TYR A C 1
ATOM 828 O O . TYR A 1 109 ? -1.074 -8.971 3.833 1.00 88.12 109 TYR A O 1
ATOM 836 N N . VAL A 1 110 ? -3.122 -8.103 3.596 1.00 88.50 110 VAL A N 1
ATOM 837 C CA . VAL A 1 110 ? -3.266 -7.731 5.010 1.00 88.50 110 VAL A CA 1
ATOM 838 C C . VAL A 1 110 ? -3.095 -8.934 5.941 1.00 88.50 110 VAL A C 1
ATOM 840 O O . VAL A 1 110 ? -2.342 -8.850 6.912 1.00 88.50 110 VAL A O 1
ATOM 843 N N . SER A 1 111 ? -3.749 -10.065 5.660 1.00 86.44 111 SER A N 1
ATOM 844 C CA . SER A 1 111 ? -3.584 -11.284 6.464 1.00 86.44 111 SER A CA 1
ATOM 845 C C . SER A 1 111 ? -2.165 -11.848 6.373 1.00 86.44 111 SER A C 1
ATOM 847 O O . SER A 1 111 ? -1.603 -12.246 7.395 1.00 86.44 111 SER A O 1
ATOM 849 N N . HIS A 1 112 ? -1.557 -11.824 5.184 1.00 86.50 112 HIS A N 1
ATOM 850 C CA . HIS A 1 112 ? -0.192 -12.302 4.966 1.00 86.50 112 HIS A CA 1
ATOM 851 C C . HIS A 1 112 ? 0.865 -11.465 5.692 1.00 86.50 112 HIS A C 1
ATOM 853 O O . HIS A 1 112 ? 1.888 -12.009 6.103 1.00 86.50 112 HIS A O 1
ATOM 859 N N . VAL A 1 113 ? 0.631 -10.165 5.877 1.00 84.81 113 VAL A N 1
ATOM 860 C CA . VAL A 1 113 ? 1.531 -9.287 6.637 1.00 84.81 113 VAL A CA 1
ATOM 861 C C . VAL A 1 113 ? 1.284 -9.423 8.138 1.00 84.81 113 VAL A C 1
ATOM 863 O O . VAL A 1 113 ? 2.220 -9.638 8.911 1.00 84.81 113 VAL A O 1
ATOM 866 N N . LEU A 1 114 ? 0.024 -9.339 8.576 1.00 86.06 114 LEU A N 1
ATOM 867 C CA . LEU A 1 114 ? -0.306 -9.299 10.002 1.00 86.06 114 LEU A CA 1
ATOM 868 C C . LEU A 1 114 ? -0.069 -10.625 10.733 1.00 86.06 114 LEU A C 1
ATOM 870 O O . LEU A 1 114 ? 0.083 -10.603 11.953 1.00 86.06 114 LEU A O 1
ATOM 874 N N . GLN A 1 115 ? 0.048 -11.758 10.031 1.00 83.12 115 GLN A N 1
ATOM 875 C CA . GLN A 1 115 ? 0.450 -13.025 10.658 1.00 83.12 115 GLN A CA 1
ATOM 876 C C . GLN A 1 115 ? 1.831 -12.952 11.340 1.00 83.12 115 GLN A C 1
ATOM 878 O O . GLN A 1 115 ? 2.081 -13.700 12.286 1.00 83.12 115 GLN A O 1
ATOM 883 N N . TYR A 1 116 ? 2.704 -12.044 10.885 1.00 77.00 116 TYR A N 1
ATOM 884 C CA . TYR A 1 116 ? 4.037 -11.809 11.447 1.00 77.00 116 TYR A CA 1
ATOM 885 C C . TYR A 1 116 ? 4.068 -10.652 12.455 1.00 77.00 116 TYR A C 1
ATOM 887 O O . TYR A 1 116 ? 5.104 -10.404 13.072 1.00 77.00 116 TYR A O 1
ATOM 895 N N . TYR A 1 117 ? 2.951 -9.940 12.645 1.00 71.31 117 TYR A N 1
ATOM 896 C CA . TYR A 1 117 ? 2.880 -8.790 13.539 1.00 71.31 117 TYR A CA 1
ATOM 897 C C . TYR A 1 117 ? 2.402 -9.213 14.941 1.00 71.31 117 TYR A C 1
ATOM 899 O O . TYR A 1 117 ? 1.288 -9.731 15.065 1.00 71.31 117 TYR A O 1
ATOM 907 N N . PRO A 1 118 ? 3.175 -8.963 16.019 1.00 68.00 118 PRO A N 1
ATOM 908 C CA . PRO A 1 118 ? 2.825 -9.400 17.376 1.00 68.00 118 PRO A CA 1
ATOM 909 C C . PRO A 1 118 ? 1.449 -8.909 17.850 1.00 68.00 118 PRO A C 1
ATOM 911 O O . PRO A 1 118 ? 0.733 -9.633 18.538 1.00 68.00 118 PRO A O 1
ATOM 914 N N . PHE A 1 119 ? 1.049 -7.703 17.434 1.00 61.56 119 PHE A N 1
ATOM 915 C CA . PHE A 1 119 ? -0.249 -7.113 17.774 1.00 61.56 119 PHE A CA 1
ATOM 916 C C . PHE A 1 119 ? -1.369 -7.490 16.791 1.00 61.56 119 PHE A C 1
ATOM 918 O O . PHE A 1 119 ? -2.543 -7.308 17.103 1.00 61.56 119 PHE A O 1
ATOM 925 N N . GLY A 1 120 ? -1.047 -8.092 15.638 1.00 53.22 120 GLY A N 1
ATOM 926 C CA . GLY A 1 120 ? -2.036 -8.573 14.664 1.00 53.22 120 GLY A CA 1
ATOM 927 C C . GLY A 1 120 ? -2.927 -9.694 15.212 1.00 53.22 120 GLY A C 1
ATOM 928 O O . GLY A 1 120 ? -4.041 -9.891 14.736 1.00 53.22 120 GLY A O 1
ATOM 929 N N . ARG A 1 121 ? -2.472 -10.382 16.268 1.00 52.03 121 ARG A N 1
ATOM 930 C CA . ARG A 1 121 ? -3.223 -11.422 16.989 1.00 52.03 121 ARG A CA 1
ATOM 931 C C . ARG A 1 121 ? -4.155 -10.895 18.086 1.00 52.03 121 ARG A C 1
ATOM 933 O O . ARG A 1 121 ? -4.901 -11.685 18.654 1.00 52.03 121 ARG A O 1
ATOM 940 N N . MET A 1 122 ? -4.146 -9.596 18.397 1.00 51.81 122 MET A N 1
ATOM 941 C CA . MET A 1 122 ? -4.965 -9.042 19.490 1.00 51.81 122 MET A CA 1
ATOM 942 C C . MET A 1 122 ? -6.416 -8.716 19.091 1.00 51.81 122 MET A C 1
ATOM 944 O O . MET A 1 122 ? -7.184 -8.254 19.927 1.00 51.81 122 MET A O 1
ATOM 948 N N . SER A 1 123 ? -6.835 -8.987 17.850 1.00 49.06 123 SER A N 1
ATOM 949 C CA . SER A 1 123 ? -8.182 -8.659 17.358 1.00 49.06 123 SER A CA 1
ATOM 950 C C . SER A 1 123 ? -8.920 -9.878 16.786 1.00 49.06 123 SER A C 1
ATOM 952 O O . SER A 1 123 ? -9.277 -9.900 15.616 1.00 49.06 123 SER A O 1
ATOM 954 N N . THR A 1 124 ? -9.149 -10.906 17.611 1.00 46.62 124 THR A N 1
ATOM 955 C CA . THR A 1 124 ? -10.234 -11.902 17.407 1.00 46.62 124 THR A CA 1
ATOM 956 C C . THR A 1 124 ? -10.835 -12.411 18.730 1.00 46.62 124 THR A C 1
ATOM 958 O O . THR A 1 124 ? -11.455 -13.469 18.766 1.00 46.62 124 THR A O 1
ATOM 961 N N . GLY A 1 125 ? -10.638 -11.699 19.843 1.00 41.53 125 GLY A N 1
ATOM 962 C CA . GLY A 1 125 ? -10.978 -12.179 21.186 1.00 41.53 125 GLY A CA 1
ATOM 963 C C . GLY A 1 125 ? -12.088 -11.400 21.884 1.00 41.53 125 GLY A C 1
ATOM 964 O O . GLY A 1 125 ? -11.900 -11.027 23.033 1.00 41.53 125 GLY A O 1
ATOM 965 N N . VAL A 1 126 ? -13.219 -11.130 21.224 1.00 43.66 126 VAL A N 1
ATOM 966 C CA . VAL A 1 126 ? -14.455 -10.722 21.918 1.00 43.66 126 VAL A CA 1
ATOM 967 C C . VAL A 1 126 ? -15.641 -11.415 21.255 1.00 43.66 126 VAL A C 1
ATOM 969 O O . VAL A 1 126 ? -15.995 -11.087 20.126 1.00 43.66 126 VAL A O 1
ATOM 972 N N . GLY A 1 127 ? -16.249 -12.368 21.967 1.00 39.78 127 GLY A N 1
ATOM 973 C CA . GLY A 1 127 ? -17.558 -12.915 21.609 1.00 39.78 127 GLY A CA 1
ATOM 974 C C . GLY A 1 127 ? -17.779 -14.381 21.974 1.00 39.78 127 GLY A C 1
ATOM 975 O O . GLY A 1 127 ? -17.838 -15.212 21.079 1.00 39.78 127 GLY A O 1
ATOM 976 N N . ASN A 1 128 ? -17.931 -14.692 23.265 1.00 34.12 128 ASN A N 1
ATOM 977 C CA . ASN A 1 128 ? -19.129 -15.402 23.732 1.00 34.12 128 ASN A CA 1
ATOM 978 C C . ASN A 1 128 ? -19.227 -15.306 25.263 1.00 34.12 128 ASN A C 1
ATOM 980 O O . ASN A 1 128 ? -18.409 -15.883 25.979 1.00 34.12 128 ASN A O 1
ATOM 984 N N . THR A 1 129 ? -20.205 -14.536 25.737 1.00 43.53 129 THR A N 1
ATOM 985 C CA . THR A 1 129 ? -20.826 -14.710 27.059 1.00 43.53 129 THR A CA 1
ATOM 986 C C . THR A 1 129 ? -21.809 -15.864 27.010 1.00 43.53 129 THR A C 1
ATOM 988 O O . THR A 1 129 ? -22.506 -15.950 25.973 1.00 43.53 129 THR A O 1
#

Mean predicted aligned error: 7.22 Å

Foldseek 3Di:
DCCDAQQSLQLLLPPQPPPFHNDGRRHNHNVVNVVSSVVLLVVLLVLLVPDDPLSLQSNLLSQLCSFQPSVSSVVCCVPPVGDDLVSLQVVQVVVCVVVVHPTRGDSCRSVVVLVPPPCSVVPPPDDDD

Secondary structure (DSSP, 8-state):
-TT-SS-TT--TTSTT--SS-SSTT----HHHHHHHHHHHHHHHHHHTT--STT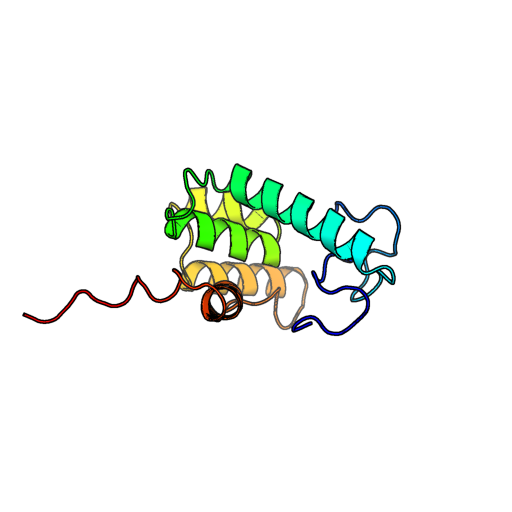-HHHHHHHHHHHHH-THHHHHHHHHHSS--HHHHHHHHHHHHHHHT-S--S-TTHHHHHHTT-TTGGGSS-----

Sequence (129 aa):
SGGWGNDPMQASECGYNTQYPNTPNGITDSEYSVNVGVQNLAVCLSAAEVQNPVDMDNIKLALQGYNYGNGYISWAKSNYGGYTYANAVEFSTKQAERLGWSSYGDTQYVSHVLQYYPFGRMSTGVGNT

Solvent-accessible surface area (backbone atoms only — not comparable to full-atom values): 7281 Å² total; per-residue (Å²): 92,96,68,51,69,35,24,43,55,64,24,20,65,39,92,73,42,83,88,43,55,68,37,92,73,37,27,76,44,46,69,58,16,45,54,39,28,51,52,51,46,53,51,21,34,58,73,38,61,47,84,52,100,79,39,57,63,29,46,44,25,13,49,43,11,59,61,68,35,63,70,46,39,58,50,29,39,75,77,66,71,40,65,50,66,66,58,40,45,50,50,21,50,58,51,7,63,75,71,74,43,99,62,39,70,61,64,56,47,46,61,70,53,35,75,76,37,86,70,56,72,72,77,82,84,83,88,82,134

pLDDT: mean 84.75, std 14.91, range [34.12, 97.44]

Radius of gyration: 15.39 Å; Cα contacts (8 Å, |Δi|>4): 165; chains: 1; bounding box: 41×24×46 Å

Nearest PDB structures (foldseek):
  4fdy-assembly2_B  TM=7.680E-01  e=1.994E-04  Staphylococcus aureus subsp. aureus Mu50
  4hpe-assembly4_D  TM=7.794E-01  e=5.429E-04  Clostridioides difficile 630
  4hpe-assembly2_B  TM=7.822E-01  e=6.704E-04  Clostridioides difficile 630
  8xzj-assembly1_R  TM=3.637E-01  e=7.561E+00  Homo sapiens